Protein AF-B7KAC5-F1 (afdb_monomer)

Mean predicted aligned error: 17.24 Å

Sequence (106 aa):
MNNQQAVFCIFLMRFNLQPLEAIKIVTQWFEEHPSDNWGTLKSLLKEDKITLISGKLKEVSQQNSSEYSEPVKKYRGVELPGVNFEATPITQTPKKLRYRGQEYTL

pLDDT: mean 73.56, std 19.25, range [40.31, 94.25]

Structure (mmCIF, N/CA/C/O backbone):
data_AF-B7KAC5-F1
#
_entry.id   AF-B7KAC5-F1
#
loop_
_atom_site.group_PDB
_atom_site.id
_atom_site.type_symbol
_atom_site.label_atom_id
_atom_site.label_alt_id
_atom_site.label_comp_id
_atom_site.label_asym_id
_atom_site.label_entity_id
_atom_site.label_seq_id
_atom_site.pdbx_PDB_ins_code
_atom_site.Cartn_x
_atom_site.Cartn_y
_atom_site.Cartn_z
_atom_site.occupancy
_atom_site.B_iso_or_equiv
_atom_site.auth_seq_id
_atom_site.auth_comp_id
_atom_site.auth_asym_id
_atom_site.auth_atom_id
_atom_site.pdbx_PDB_model_num
ATOM 1 N N . MET A 1 1 ? -4.009 -7.642 -15.564 1.00 60.59 1 MET A N 1
ATOM 2 C CA . MET A 1 1 ? -3.997 -6.414 -14.736 1.00 60.59 1 MET A CA 1
ATOM 3 C C . MET A 1 1 ? -2.565 -6.171 -14.286 1.00 60.59 1 MET A C 1
ATOM 5 O O . MET A 1 1 ? -1.975 -7.084 -13.714 1.00 60.59 1 MET A O 1
ATOM 9 N N . ASN A 1 2 ? -1.983 -5.011 -14.596 1.00 90.12 2 ASN A N 1
ATOM 10 C CA . ASN A 1 2 ? -0.578 -4.728 -14.275 1.00 90.12 2 ASN A CA 1
ATOM 11 C C . ASN A 1 2 ? -0.381 -4.557 -12.760 1.00 90.12 2 ASN A C 1
ATOM 13 O O . ASN A 1 2 ? -1.284 -4.089 -12.068 1.00 90.12 2 ASN A O 1
ATOM 17 N N . ASN A 1 3 ? 0.798 -4.911 -12.233 1.00 89.88 3 ASN A N 1
ATOM 18 C CA . ASN A 1 3 ? 1.078 -4.800 -10.792 1.00 89.88 3 ASN A CA 1
ATOM 19 C C . ASN A 1 3 ? 0.927 -3.360 -10.279 1.00 89.88 3 ASN A C 1
ATOM 21 O O . ASN A 1 3 ? 0.351 -3.161 -9.217 1.00 89.88 3 ASN A O 1
ATOM 25 N N . GLN A 1 4 ? 1.329 -2.371 -11.079 1.00 89.94 4 GLN A N 1
ATOM 26 C CA . GLN A 1 4 ? 1.109 -0.947 -10.802 1.00 89.94 4 GLN A CA 1
ATOM 27 C C . GLN A 1 4 ? -0.373 -0.606 -10.618 1.00 89.94 4 GLN A C 1
ATOM 29 O O . GLN A 1 4 ? -0.760 -0.036 -9.605 1.00 89.94 4 GLN A O 1
ATOM 34 N N . GLN A 1 5 ? -1.219 -1.008 -11.572 1.00 89.94 5 GLN A N 1
ATOM 35 C CA . GLN A 1 5 ? -2.663 -0.769 -11.501 1.00 89.94 5 GLN A CA 1
ATOM 36 C C . GLN A 1 5 ? -3.265 -1.428 -10.260 1.00 89.94 5 GLN A C 1
ATOM 38 O O . GLN A 1 5 ? -4.072 -0.813 -9.577 1.00 89.94 5 GLN A O 1
ATOM 43 N N . ALA A 1 6 ? -2.841 -2.653 -9.936 1.00 90.00 6 ALA A N 1
ATOM 44 C CA . ALA A 1 6 ? -3.312 -3.350 -8.746 1.00 90.00 6 ALA A CA 1
ATOM 45 C C . ALA A 1 6 ? -2.960 -2.592 -7.454 1.00 90.00 6 ALA A C 1
ATOM 47 O O . ALA A 1 6 ? -3.819 -2.444 -6.591 1.00 90.00 6 ALA A O 1
ATOM 48 N N . VAL A 1 7 ? -1.733 -2.078 -7.342 1.00 91.00 7 VAL A N 1
ATOM 49 C CA . VAL A 1 7 ? -1.287 -1.267 -6.199 1.00 91.00 7 VAL A CA 1
ATOM 50 C C . VAL A 1 7 ? -2.120 0.013 -6.075 1.00 91.00 7 VAL A C 1
ATOM 52 O O . VAL A 1 7 ? -2.656 0.289 -5.005 1.00 91.00 7 VAL A O 1
ATOM 55 N N . PHE A 1 8 ? -2.323 0.755 -7.167 1.00 90.56 8 PHE A N 1
ATOM 56 C CA . PHE A 1 8 ? -3.150 1.967 -7.138 1.00 90.56 8 PHE A CA 1
ATOM 57 C C . PHE A 1 8 ? -4.622 1.684 -6.830 1.00 90.56 8 PHE A C 1
ATOM 59 O O . PHE A 1 8 ? -5.242 2.433 -6.080 1.00 90.56 8 PHE A O 1
ATOM 66 N N . CYS A 1 9 ? -5.180 0.585 -7.340 1.00 89.75 9 CYS A N 1
ATOM 67 C CA . CYS A 1 9 ? -6.524 0.154 -6.968 1.00 89.75 9 CYS A CA 1
ATOM 68 C C . CYS A 1 9 ? -6.622 -0.144 -5.468 1.00 89.75 9 CYS A C 1
ATOM 70 O O . CYS A 1 9 ? -7.621 0.218 -4.854 1.00 89.75 9 CYS A O 1
ATOM 72 N N . ILE A 1 10 ? -5.599 -0.754 -4.861 1.00 89.19 10 ILE A N 1
ATOM 73 C CA . ILE A 1 10 ? -5.568 -0.961 -3.407 1.00 89.19 10 ILE A CA 1
ATOM 74 C C . ILE A 1 10 ? -5.517 0.387 -2.678 1.00 89.19 10 ILE A C 1
ATOM 76 O O . ILE A 1 10 ? -6.272 0.575 -1.729 1.00 89.19 10 ILE A O 1
ATOM 80 N N . PHE A 1 11 ? -4.709 1.347 -3.137 1.00 90.44 11 PHE A N 1
ATOM 81 C CA . PHE A 1 11 ? -4.678 2.687 -2.538 1.00 90.44 11 PHE A CA 1
ATOM 82 C C . PHE A 1 11 ? -6.022 3.409 -2.592 1.00 90.44 11 PHE A C 1
ATOM 84 O O . PHE A 1 11 ? -6.447 3.981 -1.589 1.00 90.44 11 PHE A O 1
ATOM 91 N N . LEU A 1 12 ? -6.717 3.319 -3.723 1.00 89.00 12 LEU A N 1
ATOM 92 C CA . LEU A 1 12 ? -8.047 3.896 -3.887 1.00 89.00 12 LEU A CA 1
ATOM 93 C C . LEU A 1 12 ? -9.082 3.193 -3.003 1.00 89.00 12 LEU A C 1
ATOM 95 O 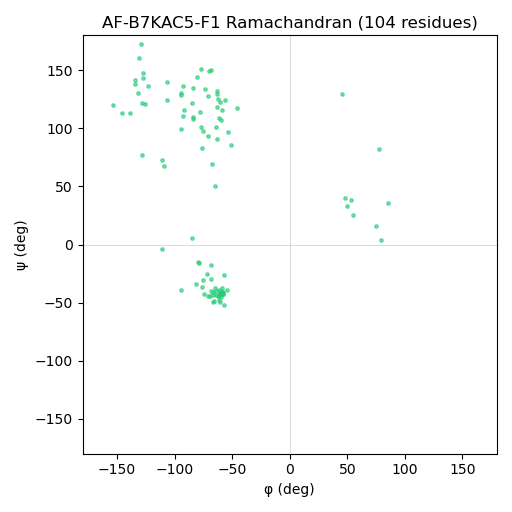O . LEU A 1 12 ? -9.806 3.856 -2.276 1.00 89.00 12 LEU A O 1
ATOM 99 N N . MET A 1 13 ? -9.142 1.860 -3.033 1.00 89.19 13 MET A N 1
ATOM 100 C CA . MET A 1 13 ? -10.193 1.109 -2.337 1.00 89.19 13 MET A CA 1
ATOM 101 C C . MET A 1 13 ? -9.982 1.026 -0.823 1.00 89.19 13 MET A C 1
ATOM 103 O O . MET A 1 13 ? -10.951 1.022 -0.072 1.00 89.19 13 MET A O 1
ATOM 107 N N . ARG A 1 14 ? -8.731 0.907 -0.367 1.00 88.19 14 ARG A N 1
ATOM 108 C CA . ARG A 1 14 ? -8.410 0.669 1.047 1.00 88.19 14 ARG A CA 1
ATOM 109 C C . ARG A 1 14 ? -8.127 1.955 1.807 1.00 88.19 14 ARG A C 1
ATOM 111 O O . ARG A 1 14 ? -8.520 2.074 2.962 1.00 88.19 14 ARG A O 1
ATOM 118 N N . PHE A 1 15 ? -7.430 2.892 1.174 1.00 87.38 15 PHE A N 1
ATOM 119 C CA . PHE A 1 15 ? -6.955 4.108 1.830 1.00 87.38 15 PHE A CA 1
ATOM 120 C C . PHE A 1 15 ? -7.671 5.374 1.340 1.00 87.38 15 PHE A C 1
ATOM 122 O O . PHE A 1 15 ? -7.415 6.440 1.888 1.00 87.38 15 PHE A O 1
ATOM 129 N N . ASN A 1 16 ? -8.571 5.272 0.348 1.00 88.38 16 ASN A N 1
ATOM 130 C CA . ASN A 1 16 ? -9.278 6.408 -0.264 1.00 88.38 16 ASN A CA 1
ATOM 131 C C . ASN A 1 16 ? -8.339 7.554 -0.687 1.00 88.38 16 ASN A C 1
ATOM 133 O O . ASN A 1 16 ? -8.704 8.727 -0.630 1.00 88.38 16 ASN A O 1
ATOM 137 N N . LEU A 1 17 ? -7.116 7.214 -1.104 1.00 88.00 17 LEU A N 1
ATOM 138 C CA . LEU A 1 17 ? -6.107 8.195 -1.496 1.00 88.00 17 LEU A CA 1
ATOM 139 C C . LEU A 1 17 ? -6.335 8.696 -2.917 1.00 88.00 17 LEU A C 1
ATOM 141 O O . LEU A 1 17 ? -6.670 7.920 -3.815 1.00 88.00 17 LEU A O 1
ATOM 145 N N . GLN A 1 18 ? -6.059 9.979 -3.152 1.00 88.88 18 GLN A N 1
ATOM 146 C CA . GLN A 1 18 ? -6.041 10.503 -4.513 1.00 88.88 18 GLN A CA 1
ATOM 147 C C . GLN A 1 18 ? -4.851 9.927 -5.303 1.00 88.88 18 GLN A C 1
ATOM 149 O O . GLN A 1 18 ? -3.789 9.679 -4.726 1.00 88.88 18 GLN A O 1
ATOM 154 N N . PRO A 1 19 ? -4.957 9.768 -6.638 1.00 85.38 19 PRO A N 1
ATOM 155 C CA . PRO A 1 19 ? -3.876 9.205 -7.452 1.00 85.38 19 PRO A CA 1
ATOM 156 C C . PRO A 1 19 ? -2.532 9.931 -7.294 1.00 85.38 19 PRO A C 1
ATOM 158 O O . PRO A 1 19 ? -1.488 9.291 -7.216 1.00 85.38 19 PRO A O 1
ATOM 161 N N . LEU A 1 20 ? -2.557 11.264 -7.196 1.00 88.69 20 LEU A N 1
ATOM 162 C CA . LEU A 1 20 ? -1.361 12.094 -7.005 1.00 88.69 20 LEU A CA 1
ATOM 163 C C . LEU A 1 20 ? -0.657 11.816 -5.670 1.00 88.69 20 LEU A C 1
ATOM 165 O O . LEU A 1 20 ? 0.570 11.769 -5.615 1.00 88.69 20 LEU A O 1
ATOM 169 N N . GLU A 1 21 ? -1.426 11.622 -4.602 1.00 89.81 21 GLU A N 1
ATOM 170 C CA . GLU A 1 21 ? -0.899 11.301 -3.274 1.00 89.81 21 GLU A CA 1
ATOM 171 C C . GLU A 1 21 ? -0.347 9.879 -3.245 1.00 89.81 21 GLU A C 1
ATOM 173 O O . GLU A 1 21 ? 0.767 9.661 -2.776 1.00 89.81 21 GLU A O 1
ATOM 178 N N . ALA A 1 22 ? -1.076 8.925 -3.831 1.00 89.69 22 ALA A N 1
ATOM 179 C CA . ALA A 1 22 ? -0.632 7.542 -3.938 1.00 89.69 22 ALA A CA 1
ATOM 180 C C . ALA A 1 22 ? 0.704 7.428 -4.690 1.00 89.69 22 ALA A C 1
ATOM 182 O O . ALA A 1 22 ? 1.582 6.688 -4.258 1.00 89.69 22 ALA A O 1
ATOM 183 N N . ILE A 1 23 ? 0.900 8.191 -5.773 1.00 91.44 23 ILE A N 1
ATOM 184 C CA . ILE A 1 23 ? 2.181 8.220 -6.495 1.00 91.44 23 ILE A CA 1
ATOM 185 C C . ILE A 1 23 ? 3.306 8.704 -5.577 1.00 91.44 23 ILE A C 1
ATOM 187 O O . ILE A 1 23 ? 4.321 8.022 -5.487 1.00 91.44 23 ILE A O 1
ATOM 191 N N . LYS A 1 24 ? 3.116 9.824 -4.864 1.00 93.19 24 LYS A N 1
ATOM 192 C CA . LYS A 1 24 ? 4.126 10.373 -3.938 1.00 93.19 24 LYS A CA 1
ATOM 193 C C . LYS A 1 24 ? 4.508 9.386 -2.836 1.00 93.19 24 LYS A C 1
ATOM 195 O O . LYS A 1 24 ? 5.677 9.259 -2.485 1.00 93.19 24 LYS A O 1
ATOM 200 N N . ILE A 1 25 ? 3.517 8.682 -2.299 1.00 92.69 25 ILE A N 1
ATOM 201 C CA . ILE A 1 25 ? 3.717 7.687 -1.244 1.00 92.69 25 ILE A CA 1
ATOM 202 C C . ILE A 1 25 ? 4.521 6.498 -1.772 1.00 92.69 25 ILE A C 1
ATOM 204 O O . ILE A 1 25 ? 5.444 6.030 -1.113 1.00 92.69 25 ILE A O 1
ATOM 208 N N . VAL A 1 26 ? 4.197 6.023 -2.974 1.00 92.19 26 VAL A N 1
ATOM 209 C CA . VAL A 1 26 ? 4.911 4.906 -3.597 1.00 92.19 26 VAL A CA 1
ATOM 210 C C . VAL A 1 26 ? 6.336 5.292 -3.987 1.00 92.19 26 VAL A C 1
ATOM 212 O O . VAL A 1 26 ? 7.249 4.496 -3.788 1.00 92.19 26 VAL A O 1
ATOM 215 N N . THR A 1 27 ? 6.553 6.502 -4.510 1.00 92.00 27 THR A N 1
ATOM 216 C CA . THR A 1 27 ? 7.910 6.982 -4.806 1.00 92.00 27 THR A CA 1
ATOM 217 C C . THR A 1 27 ? 8.741 7.071 -3.535 1.00 92.00 27 THR A C 1
ATOM 219 O O . THR A 1 27 ? 9.857 6.568 -3.520 1.00 92.00 27 THR A O 1
ATOM 222 N N . GLN A 1 28 ? 8.167 7.603 -2.451 1.00 93.50 28 GLN A N 1
ATOM 223 C CA . GLN A 1 28 ? 8.839 7.643 -1.155 1.00 93.50 28 GLN A CA 1
ATOM 224 C C . GLN A 1 28 ? 9.178 6.234 -0.640 1.00 93.50 28 GLN A C 1
ATOM 226 O O . GLN A 1 28 ? 10.279 6.013 -0.148 1.00 93.50 28 GLN A O 1
ATOM 231 N N . TRP A 1 29 ? 8.270 5.265 -0.788 1.00 93.50 29 TRP A N 1
ATOM 232 C CA . TRP A 1 29 ? 8.539 3.881 -0.391 1.00 93.50 29 TRP A CA 1
ATOM 233 C C . TRP A 1 29 ? 9.734 3.280 -1.137 1.00 93.50 29 TRP A C 1
ATOM 235 O O . TRP A 1 29 ? 10.591 2.659 -0.521 1.00 93.50 29 TRP A O 1
ATOM 245 N N . PHE A 1 30 ? 9.822 3.475 -2.455 1.00 94.25 30 PHE A N 1
ATOM 246 C CA . PHE A 1 30 ? 10.941 2.946 -3.241 1.00 94.25 30 PHE A CA 1
ATOM 247 C C . PHE A 1 30 ? 12.263 3.684 -2.995 1.00 94.25 30 PHE A C 1
ATOM 249 O O . PHE A 1 30 ? 13.322 3.088 -3.171 1.00 94.25 30 PHE A O 1
ATOM 256 N N . GLU A 1 31 ? 12.224 4.950 -2.573 1.00 93.69 31 GLU A N 1
ATOM 257 C CA . GLU A 1 31 ? 13.420 5.658 -2.099 1.00 93.69 31 GLU A CA 1
ATOM 258 C C . GLU A 1 31 ? 13.945 5.058 -0.787 1.00 93.69 31 GLU A C 1
ATOM 260 O O . GLU A 1 31 ? 15.153 4.889 -0.625 1.00 93.69 31 GLU A O 1
ATOM 265 N N . GLU A 1 32 ? 13.046 4.701 0.133 1.00 92.69 32 GLU A N 1
ATOM 266 C CA . GLU A 1 32 ? 13.388 4.078 1.418 1.00 92.69 32 GLU A CA 1
ATOM 267 C C . GLU A 1 32 ? 13.772 2.587 1.255 1.00 92.69 32 GLU A C 1
ATOM 269 O O . GLU A 1 32 ? 14.641 2.083 1.972 1.00 92.69 32 GLU A O 1
ATOM 274 N N . HIS A 1 33 ? 13.198 1.898 0.262 1.00 92.25 33 HIS A N 1
ATOM 275 C CA . HIS A 1 33 ? 13.422 0.481 -0.044 1.00 92.25 33 HIS A CA 1
ATOM 276 C C . HIS A 1 33 ? 13.784 0.263 -1.527 1.00 92.25 33 HIS A C 1
ATOM 278 O O . HIS A 1 33 ? 12.967 -0.225 -2.311 1.00 92.25 33 HIS A O 1
ATOM 284 N N . PRO A 1 34 ? 15.029 0.556 -1.945 1.00 91.06 34 PRO A N 1
ATOM 285 C CA . PRO A 1 34 ? 15.433 0.505 -3.357 1.00 91.06 34 PRO A CA 1
ATOM 286 C C . PRO A 1 34 ? 15.465 -0.910 -3.956 1.00 91.06 34 PRO A C 1
ATOM 288 O O . PRO A 1 34 ? 15.487 -1.070 -5.175 1.00 91.06 34 PRO A O 1
ATOM 291 N N . SER A 1 35 ? 15.484 -1.949 -3.117 1.00 91.38 35 SER A N 1
ATOM 292 C CA . SER A 1 35 ? 15.393 -3.351 -3.542 1.00 91.38 35 SER A CA 1
ATOM 293 C C . SER A 1 35 ? 13.967 -3.793 -3.876 1.00 91.38 35 SER A C 1
ATOM 295 O O . SER A 1 35 ? 13.784 -4.842 -4.499 1.00 91.38 35 SER A O 1
ATOM 297 N N . ASP A 1 36 ? 12.961 -3.029 -3.449 1.00 92.44 36 ASP A N 1
ATOM 298 C CA . ASP A 1 36 ? 11.566 -3.368 -3.680 1.00 92.44 36 ASP A CA 1
ATOM 299 C C . ASP A 1 36 ? 11.126 -3.059 -5.106 1.00 92.44 36 ASP A C 1
ATOM 301 O O . ASP A 1 36 ? 11.597 -2.144 -5.777 1.00 92.44 36 ASP A O 1
ATOM 305 N N . ASN A 1 37 ? 10.150 -3.833 -5.571 1.00 93.19 37 ASN A N 1
ATOM 306 C CA . ASN A 1 37 ? 9.509 -3.625 -6.853 1.00 93.19 37 ASN A CA 1
ATOM 307 C C . ASN A 1 37 ? 7.985 -3.598 -6.693 1.00 93.19 37 ASN A C 1
ATOM 309 O O .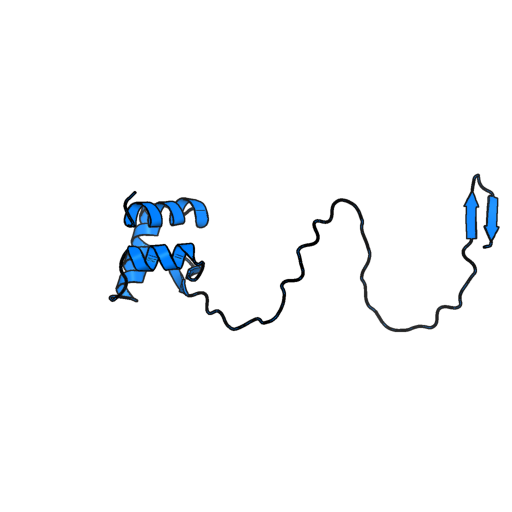 ASN A 1 37 ? 7.416 -3.903 -5.647 1.00 93.19 37 ASN A O 1
ATOM 313 N N . TRP A 1 38 ? 7.278 -3.270 -7.771 1.00 92.12 38 TRP A N 1
ATOM 314 C CA . TRP A 1 38 ? 5.813 -3.239 -7.767 1.00 92.12 38 TRP A CA 1
ATOM 315 C C . TRP A 1 38 ? 5.162 -4.573 -7.369 1.00 92.12 38 TRP A C 1
ATOM 317 O O . TRP A 1 38 ? 4.025 -4.587 -6.902 1.00 92.12 38 TRP A O 1
ATOM 327 N N . GLY A 1 39 ? 5.848 -5.698 -7.584 1.00 92.25 39 GLY A N 1
ATOM 328 C CA . GLY A 1 39 ? 5.397 -7.023 -7.168 1.00 92.25 39 GLY A CA 1
ATOM 329 C C . GLY A 1 39 ? 5.540 -7.251 -5.663 1.00 92.25 39 GLY A C 1
ATOM 330 O O . GLY A 1 39 ? 4.601 -7.767 -5.051 1.00 92.25 39 GLY A O 1
ATOM 331 N N . THR A 1 40 ? 6.657 -6.832 -5.058 1.00 92.00 40 THR A N 1
ATOM 332 C CA . THR A 1 40 ? 6.861 -6.920 -3.603 1.00 92.00 40 THR A CA 1
ATOM 333 C C . THR A 1 40 ? 5.879 -6.006 -2.887 1.00 92.00 40 THR A C 1
ATOM 335 O O . THR A 1 40 ? 5.108 -6.490 -2.064 1.00 92.00 40 THR A O 1
ATOM 338 N N . LEU A 1 41 ? 5.759 -4.747 -3.318 1.00 92.25 41 LEU A N 1
ATOM 339 C CA . LEU A 1 41 ? 4.813 -3.788 -2.746 1.00 92.25 41 LEU A CA 1
ATOM 340 C C . LEU A 1 41 ? 3.357 -4.275 -2.823 1.00 92.25 41 LEU A C 1
ATOM 342 O O . LEU A 1 41 ? 2.601 -4.183 -1.858 1.00 92.25 41 LEU A O 1
ATOM 346 N N . LYS A 1 42 ? 2.956 -4.858 -3.959 1.00 93.06 42 LYS A N 1
ATOM 347 C CA . LYS A 1 42 ? 1.634 -5.483 -4.113 1.00 93.06 42 LYS A CA 1
ATOM 348 C C . LYS A 1 42 ? 1.425 -6.637 -3.133 1.00 93.06 42 LYS A C 1
ATOM 350 O O . LYS A 1 42 ? 0.315 -6.801 -2.635 1.00 93.06 42 LYS A O 1
ATOM 355 N N . SER A 1 43 ? 2.449 -7.456 -2.913 1.00 92.12 43 SER A N 1
ATOM 356 C CA . SER A 1 43 ? 2.369 -8.604 -2.004 1.00 92.12 43 SER A CA 1
ATOM 357 C C . SER A 1 43 ? 2.269 -8.127 -0.557 1.00 92.12 43 SER A C 1
ATOM 359 O O . SER A 1 43 ? 1.359 -8.544 0.148 1.00 92.12 43 SER A O 1
ATOM 361 N N . LEU A 1 44 ? 3.083 -7.144 -0.165 1.00 91.44 44 LEU A N 1
ATOM 362 C CA . LEU A 1 44 ? 3.025 -6.496 1.147 1.00 91.44 44 LEU A CA 1
ATOM 363 C C . LEU A 1 44 ? 1.651 -5.871 1.438 1.00 91.44 44 LEU A C 1
ATOM 365 O O . LEU A 1 44 ? 1.114 -6.045 2.529 1.00 91.44 44 LEU A O 1
ATOM 369 N N . LEU A 1 45 ? 1.054 -5.196 0.449 1.00 90.31 45 LEU A N 1
ATOM 370 C CA . LEU A 1 45 ? -0.293 -4.620 0.554 1.00 90.31 45 LEU A CA 1
ATOM 371 C C . LEU A 1 45 ? -1.408 -5.669 0.626 1.00 90.31 45 LEU A C 1
ATOM 373 O O . LEU A 1 45 ? -2.469 -5.387 1.176 1.00 90.31 45 LEU A O 1
ATOM 377 N N . LYS A 1 46 ? -1.207 -6.841 0.017 1.00 89.69 46 LYS A N 1
ATOM 378 C CA . LYS A 1 46 ? -2.171 -7.950 0.049 1.00 89.69 46 LYS A CA 1
ATOM 379 C C . LYS A 1 46 ? -2.089 -8.769 1.330 1.00 89.69 46 LYS A C 1
ATOM 381 O O . LYS A 1 46 ? -3.101 -9.302 1.763 1.00 89.69 46 LYS A O 1
ATOM 386 N N . GLU A 1 47 ? -0.889 -8.908 1.878 1.00 89.69 47 GLU A N 1
ATOM 387 C CA . GLU A 1 47 ? -0.612 -9.639 3.116 1.00 89.69 47 GLU A CA 1
ATOM 388 C C . GLU A 1 47 ? -0.817 -8.771 4.365 1.00 89.69 47 GLU A C 1
ATOM 390 O O . GLU A 1 47 ? -0.509 -9.211 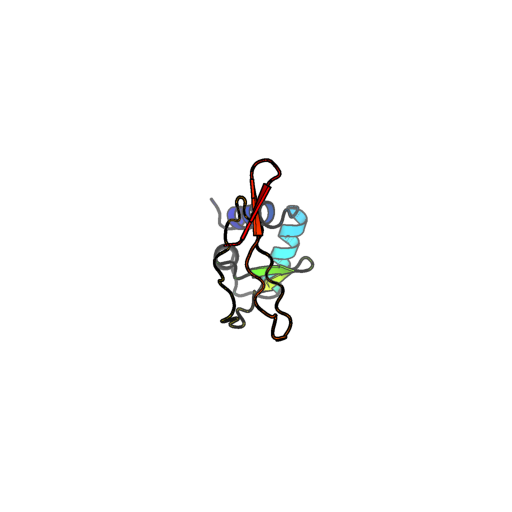5.467 1.00 89.69 47 GLU A O 1
ATOM 395 N N . ASP A 1 48 ? -1.312 -7.539 4.201 1.00 86.00 48 ASP A N 1
ATOM 396 C CA . ASP A 1 48 ? -1.545 -6.565 5.274 1.00 86.00 48 ASP A CA 1
ATOM 397 C C . ASP A 1 48 ? -0.302 -6.273 6.127 1.00 86.00 48 ASP A C 1
ATOM 399 O O . ASP A 1 48 ? -0.391 -5.838 7.273 1.00 86.00 48 ASP A O 1
ATOM 403 N N . LYS A 1 49 ? 0.880 -6.469 5.533 1.00 88.44 49 LYS A N 1
ATOM 404 C CA . LYS A 1 49 ? 2.178 -6.225 6.171 1.00 88.44 49 LYS A CA 1
ATOM 405 C C . LYS A 1 49 ? 2.567 -4.760 6.174 1.00 88.44 49 LYS A C 1
ATOM 407 O O . LYS A 1 49 ? 3.473 -4.385 6.907 1.00 88.44 49 LYS A O 1
ATOM 412 N N . ILE A 1 50 ? 1.906 -3.934 5.368 1.00 90.50 50 ILE A N 1
ATOM 413 C CA . ILE A 1 50 ? 2.121 -2.491 5.355 1.00 90.50 50 ILE A CA 1
ATOM 414 C C . ILE A 1 50 ? 0.799 -1.751 5.513 1.00 90.50 50 ILE A C 1
ATOM 416 O O . ILE A 1 50 ? -0.240 -2.154 4.987 1.00 90.50 50 ILE A O 1
ATOM 420 N N . THR A 1 51 ? 0.848 -0.640 6.234 1.00 88.50 51 THR A N 1
ATOM 421 C CA . THR A 1 51 ? -0.292 0.250 6.458 1.00 88.50 51 THR A CA 1
ATOM 422 C C . THR A 1 51 ? 0.100 1.689 6.178 1.00 88.50 51 THR A C 1
ATOM 424 O O . THR A 1 51 ? 1.279 2.039 6.136 1.00 88.50 51 THR A O 1
ATOM 427 N N . LEU A 1 52 ? -0.906 2.529 5.957 1.00 89.44 52 LEU A N 1
ATOM 428 C CA . LEU A 1 52 ? -0.714 3.957 5.788 1.00 89.44 52 LEU A CA 1
ATOM 429 C C . LEU A 1 52 ? -0.851 4.652 7.146 1.00 89.44 52 LEU A C 1
ATOM 431 O O . LEU A 1 52 ? -1.931 4.658 7.732 1.00 89.44 52 LEU A O 1
ATOM 435 N N . ILE A 1 53 ? 0.230 5.265 7.626 1.00 84.94 53 ILE A N 1
ATOM 436 C CA . ILE A 1 53 ? 0.259 6.026 8.879 1.00 84.94 53 ILE A CA 1
ATOM 437 C C . ILE A 1 53 ? 0.797 7.422 8.577 1.00 84.94 53 ILE A C 1
ATOM 439 O O . ILE A 1 53 ? 1.916 7.573 8.087 1.00 84.94 53 ILE A O 1
ATOM 443 N N . SER A 1 54 ? 0.000 8.450 8.874 1.00 84.06 54 SER A N 1
ATOM 444 C CA . SER A 1 54 ? 0.365 9.860 8.656 1.00 84.06 54 SER A CA 1
ATOM 445 C C . SER A 1 54 ? 0.827 10.160 7.222 1.00 84.06 54 SER A C 1
ATOM 447 O O . SER A 1 54 ? 1.777 10.911 7.013 1.00 84.06 54 SER A O 1
ATOM 449 N N . GLY A 1 55 ? 0.181 9.539 6.231 1.00 84.12 55 GLY A N 1
ATOM 450 C CA . GLY A 1 55 ? 0.506 9.742 4.817 1.00 84.12 55 GLY A CA 1
ATOM 451 C C . GLY A 1 55 ? 1.790 9.054 4.349 1.00 84.12 55 GLY A C 1
ATOM 452 O O . GLY A 1 55 ? 2.285 9.393 3.283 1.00 84.12 55 GLY A O 1
ATOM 453 N N . LYS A 1 56 ? 2.332 8.097 5.113 1.00 88.31 56 LYS A N 1
ATOM 454 C CA . LYS A 1 56 ? 3.473 7.265 4.709 1.00 88.31 56 LYS A CA 1
ATOM 455 C C . LYS A 1 56 ? 3.157 5.790 4.876 1.00 88.31 56 LYS A C 1
ATOM 457 O O . LYS A 1 56 ? 2.418 5.413 5.788 1.00 88.31 56 LYS A O 1
ATOM 462 N N . LEU A 1 57 ? 3.721 4.962 4.004 1.00 89.81 57 LEU A N 1
ATOM 463 C CA . LEU A 1 57 ? 3.680 3.518 4.185 1.00 89.81 57 LEU A CA 1
ATOM 464 C C . LEU A 1 57 ? 4.635 3.125 5.304 1.00 89.81 57 LEU A C 1
ATOM 466 O O . LEU A 1 57 ? 5.767 3.597 5.361 1.00 89.81 57 LEU A O 1
ATOM 470 N N . LYS A 1 58 ? 4.154 2.275 6.202 1.00 89.56 58 LYS A N 1
ATOM 471 C CA . LYS A 1 58 ? 4.953 1.686 7.269 1.00 89.56 58 LYS A CA 1
ATOM 472 C C . LYS A 1 58 ? 4.669 0.205 7.347 1.00 89.56 58 LYS A C 1
ATOM 474 O O . LYS A 1 58 ? 3.516 -0.213 7.213 1.00 89.56 58 LYS A O 1
ATOM 479 N N . GLU A 1 59 ? 5.711 -0.569 7.609 1.00 88.12 59 GLU A N 1
ATOM 480 C CA . GLU A 1 59 ? 5.551 -1.970 7.960 1.00 88.12 59 GLU A CA 1
ATOM 481 C C . GLU A 1 59 ? 4.780 -2.085 9.273 1.00 88.12 59 GLU A C 1
ATOM 483 O O . GLU A 1 59 ? 5.057 -1.396 10.258 1.00 88.12 59 GLU A O 1
ATOM 488 N N . VAL A 1 60 ? 3.779 -2.955 9.272 1.00 84.19 60 VAL A N 1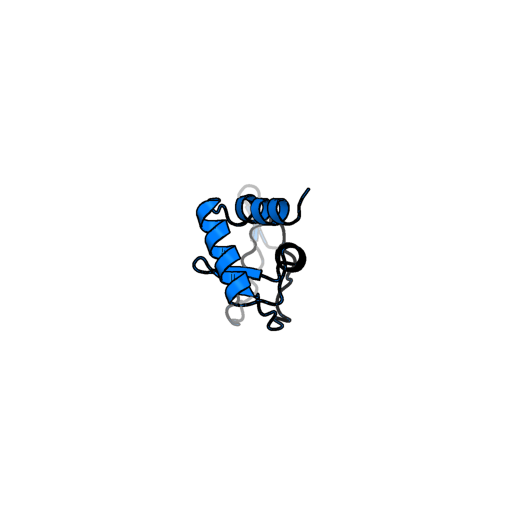
ATOM 489 C CA . VAL A 1 60 ? 3.115 -3.398 10.485 1.00 84.19 60 VAL A CA 1
ATOM 490 C C . VAL A 1 60 ? 4.087 -4.362 11.135 1.00 84.19 60 VAL A C 1
ATOM 492 O O . VAL A 1 60 ? 4.181 -5.526 10.743 1.00 84.19 60 VAL A O 1
ATOM 495 N N . SER A 1 61 ? 4.851 -3.874 12.111 1.00 70.25 61 SER A N 1
ATOM 496 C CA . SER A 1 61 ? 5.610 -4.761 12.973 1.00 70.25 61 SER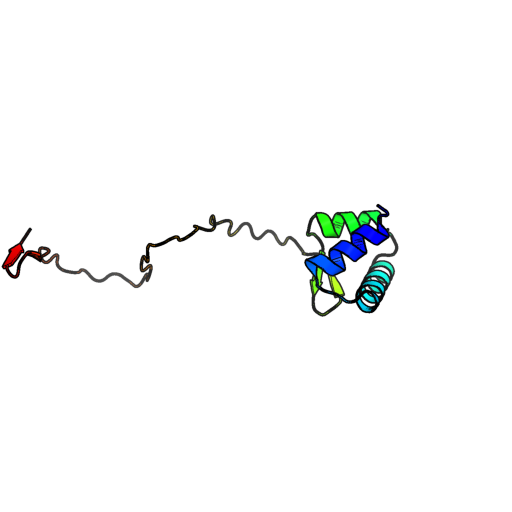 A CA 1
ATOM 497 C C . SER A 1 61 ? 4.606 -5.683 13.657 1.00 70.25 61 SER A C 1
ATOM 499 O O . SER A 1 61 ? 3.853 -5.277 14.540 1.00 70.25 61 SER A O 1
ATOM 501 N N . GLN A 1 62 ? 4.588 -6.948 13.240 1.00 59.00 62 GLN A N 1
ATOM 502 C CA . GLN A 1 62 ? 4.016 -8.025 14.033 1.00 59.00 62 GLN A CA 1
ATOM 503 C C . GLN A 1 62 ? 4.911 -8.194 15.268 1.00 59.00 62 GLN A C 1
ATOM 505 O O . GLN A 1 62 ? 5.650 -9.163 15.406 1.00 59.00 62 GLN A O 1
ATOM 510 N N . GLN A 1 63 ? 4.900 -7.215 16.176 1.00 47.59 63 GLN A N 1
ATOM 511 C CA . GLN A 1 63 ? 5.154 -7.534 17.567 1.00 47.59 63 GLN A CA 1
ATOM 512 C C . GLN A 1 63 ? 4.068 -8.535 17.920 1.00 47.59 63 GLN A C 1
ATOM 514 O O . GLN A 1 63 ? 2.889 -8.222 17.791 1.00 47.59 63 GLN A O 1
ATOM 519 N N . ASN A 1 64 ? 4.483 -9.757 18.239 1.00 45.50 64 ASN A N 1
ATOM 520 C CA . ASN A 1 64 ? 3.619 -10.840 18.671 1.00 45.50 64 ASN A CA 1
ATOM 521 C C . ASN A 1 64 ? 2.722 -10.360 19.823 1.00 45.50 64 ASN A C 1
ATOM 523 O O . ASN A 1 64 ? 3.047 -10.565 20.987 1.00 45.50 64 ASN A O 1
ATOM 527 N N . SER A 1 65 ? 1.578 -9.749 19.528 1.00 44.59 65 SER A N 1
ATOM 528 C CA . SER A 1 65 ? 0.443 -9.788 20.426 1.00 44.59 65 SER A CA 1
ATOM 529 C C . SER A 1 65 ? -0.142 -11.179 20.241 1.00 44.59 65 SER A C 1
ATOM 531 O O . SER A 1 65 ? -1.074 -11.404 19.469 1.00 44.59 65 SER A O 1
ATOM 533 N N . SER A 1 66 ? 0.441 -12.144 20.943 1.00 45.25 66 SER A N 1
ATOM 534 C CA . SER A 1 66 ? -0.232 -13.377 21.340 1.00 45.25 66 SER A CA 1
ATOM 535 C C . SER A 1 66 ? -1.373 -13.053 22.312 1.00 45.25 66 SER A C 1
ATOM 537 O O . SER A 1 66 ? -1.444 -13.599 23.407 1.00 45.25 66 SER A O 1
ATOM 539 N N . GLU A 1 67 ? -2.233 -1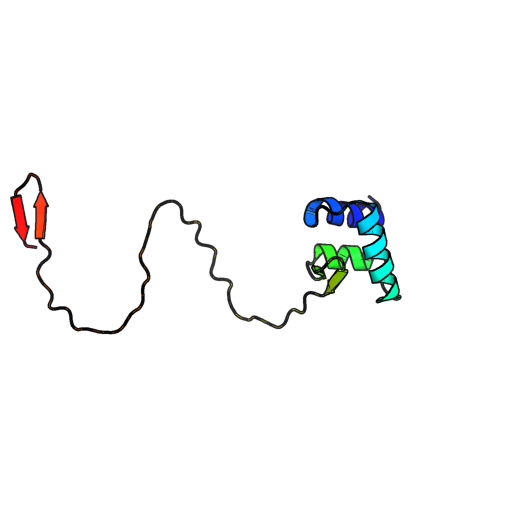2.111 21.946 1.00 51.34 67 GLU A N 1
ATOM 540 C CA . GLU A 1 67 ? -3.306 -11.610 22.777 1.00 51.34 67 GLU A CA 1
ATOM 541 C C . GLU A 1 67 ? -4.412 -11.098 21.856 1.00 51.34 67 GLU A C 1
ATOM 543 O O . GLU A 1 67 ? -4.207 -10.214 21.028 1.00 51.34 67 GLU A O 1
ATOM 548 N N . TYR A 1 68 ? -5.582 -11.711 22.022 1.00 51.50 68 TYR A N 1
ATOM 549 C CA . TYR A 1 68 ? -6.870 -11.359 21.430 1.00 51.50 68 TYR A CA 1
ATOM 550 C C . TYR A 1 68 ? -7.110 -11.737 19.962 1.00 51.50 68 TYR A C 1
ATOM 552 O O . TYR A 1 68 ? -7.168 -10.913 19.056 1.00 51.50 68 TYR A O 1
ATOM 560 N N . SER A 1 69 ? -7.490 -13.003 19.774 1.00 48.00 69 SER A N 1
ATOM 561 C CA . SER A 1 69 ? -8.704 -13.283 18.998 1.00 48.00 69 SER A CA 1
ATOM 562 C C . SER A 1 69 ? -9.779 -13.830 19.940 1.00 48.00 69 SER A C 1
ATOM 564 O O . SER A 1 69 ? -10.099 -15.015 19.946 1.00 48.00 69 SER A O 1
ATOM 566 N N . GLU A 1 70 ? -10.355 -12.959 20.776 1.00 56.38 70 GLU A N 1
ATOM 567 C CA . GLU A 1 70 ? -11.723 -13.238 21.212 1.00 56.38 70 GLU A CA 1
ATOM 568 C C . GLU A 1 70 ? -12.594 -13.223 19.948 1.00 56.38 70 GLU A C 1
ATOM 570 O O . GLU A 1 70 ? -12.550 -12.251 19.185 1.00 56.38 70 GLU A O 1
ATOM 575 N N . PRO A 1 71 ? -13.357 -14.289 19.658 1.00 50.72 71 PRO A N 1
ATOM 576 C CA . PRO A 1 71 ? -14.256 -14.268 18.523 1.00 50.72 71 PRO A CA 1
ATOM 577 C C . PRO A 1 71 ? -15.248 -13.130 18.743 1.00 50.72 71 PRO A C 1
ATOM 579 O O . PRO A 1 71 ? -15.949 -13.104 19.756 1.00 50.72 71 PRO A O 1
ATOM 582 N N . VAL A 1 72 ? -15.310 -12.197 17.788 1.00 57.03 72 VAL A N 1
ATOM 583 C CA . VAL A 1 72 ? -16.315 -11.132 17.741 1.00 57.03 72 VAL A CA 1
ATOM 584 C C . VAL A 1 72 ? -17.689 -11.794 17.823 1.00 57.03 72 VAL A C 1
ATOM 586 O O . VAL A 1 72 ? -18.232 -12.283 16.828 1.00 57.03 72 VAL A O 1
ATOM 589 N N . LYS A 1 73 ? -18.252 -11.849 19.035 1.00 52.56 73 LYS A N 1
ATOM 590 C CA . LYS A 1 73 ? -19.630 -12.262 19.261 1.00 52.56 73 LYS A CA 1
ATOM 591 C C . LYS A 1 73 ? -20.486 -11.251 18.520 1.00 52.56 73 LYS A C 1
ATOM 593 O O . LYS A 1 73 ? -20.592 -10.093 18.914 1.00 52.56 73 LYS A O 1
ATOM 598 N N . LYS A 1 74 ? -21.091 -11.689 17.418 1.00 51.81 74 LYS A N 1
ATOM 599 C CA . LYS A 1 74 ? -22.184 -10.963 16.775 1.00 51.81 74 LYS A CA 1
ATOM 600 C C . LYS A 1 74 ? -23.337 -10.914 17.776 1.00 51.81 74 LYS A C 1
ATOM 602 O O . LYS A 1 74 ? -24.158 -11.825 17.820 1.00 51.81 74 LYS A O 1
ATOM 607 N N . TYR A 1 75 ? -23.384 -9.871 18.597 1.00 49.03 75 TYR A N 1
ATOM 608 C CA . TYR A 1 75 ? -24.530 -9.589 1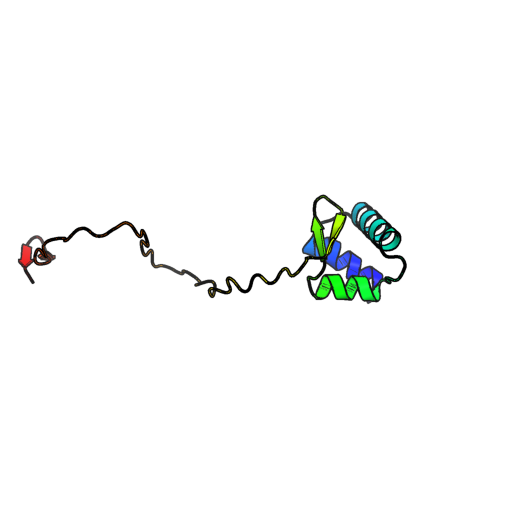9.447 1.00 49.03 75 TYR A CA 1
ATOM 609 C C . TYR A 1 75 ? -25.682 -9.117 18.557 1.00 49.03 75 TYR A C 1
ATOM 611 O O . TYR A 1 75 ? -25.809 -7.941 18.229 1.00 49.03 75 TYR A O 1
ATOM 619 N N . ARG A 1 76 ? -26.541 -10.055 18.153 1.00 50.34 76 ARG A N 1
ATOM 620 C CA . ARG A 1 76 ? -27.949 -9.746 17.904 1.00 50.34 76 ARG A CA 1
ATOM 621 C C . ARG A 1 76 ? -28.717 -10.074 19.182 1.00 50.34 76 ARG A C 1
ATOM 623 O O . ARG A 1 76 ? -29.031 -11.230 19.430 1.00 50.34 76 ARG A O 1
ATOM 630 N N . GLY A 1 77 ? -29.000 -9.036 19.968 1.00 50.62 77 GLY A N 1
ATOM 631 C CA . GLY A 1 77 ? -30.186 -8.997 20.824 1.00 50.62 77 GLY A CA 1
ATOM 632 C C . GLY A 1 77 ? -30.131 -9.630 22.214 1.00 50.62 77 GLY A C 1
ATOM 633 O O . GLY A 1 77 ? -31.165 -10.132 22.634 1.00 50.62 77 GLY A O 1
ATOM 634 N N . VAL A 1 78 ? -29.016 -9.580 22.953 1.00 46.81 78 VAL A N 1
ATOM 635 C CA . VAL A 1 78 ? -29.056 -9.795 24.417 1.00 46.81 78 VAL A CA 1
ATOM 636 C C . VAL A 1 78 ? -27.999 -8.921 25.096 1.00 46.81 78 VAL A C 1
ATOM 638 O O . VAL A 1 78 ? -26.803 -9.130 24.902 1.00 46.81 78 VAL A O 1
ATOM 641 N N . GLU A 1 79 ? -28.440 -7.940 25.881 1.00 51.03 79 GLU A N 1
ATOM 642 C CA . GLU A 1 79 ? -27.596 -7.224 26.839 1.00 51.03 79 GLU A CA 1
ATOM 643 C C . GLU A 1 79 ? -27.266 -8.164 28.008 1.00 51.03 79 GLU A C 1
ATOM 645 O O . GLU A 1 79 ? -28.169 -8.747 28.609 1.00 51.03 79 GLU A O 1
ATOM 650 N N . LEU A 1 80 ? -25.983 -8.315 28.347 1.00 51.09 80 LEU A N 1
ATOM 651 C CA . LEU A 1 80 ? -25.556 -8.930 29.606 1.00 51.09 80 LEU A CA 1
ATOM 652 C C . LEU A 1 80 ? -24.563 -7.992 30.305 1.00 51.09 80 LEU A C 1
ATOM 654 O O . LEU A 1 80 ? -23.529 -7.667 29.715 1.00 51.09 80 LEU A O 1
ATOM 658 N N . PRO A 1 81 ? -24.852 -7.546 31.541 1.00 47.66 81 PRO A N 1
ATOM 659 C CA . PRO A 1 81 ? -23.973 -6.658 32.282 1.00 47.66 81 PRO A CA 1
ATOM 660 C C . PRO A 1 81 ? -22.817 -7.470 32.873 1.00 47.66 81 PRO A C 1
ATOM 662 O O . PRO A 1 81 ? -23.015 -8.325 33.733 1.00 47.66 81 PRO A O 1
ATOM 665 N N . GLY A 1 82 ? -21.602 -7.202 32.401 1.00 41.97 82 GLY A N 1
ATOM 666 C CA . GLY A 1 82 ? -20.359 -7.753 32.940 1.00 41.97 82 GLY A CA 1
ATOM 667 C C . GLY A 1 82 ? -19.564 -6.678 33.667 1.00 41.97 82 GLY A C 1
ATOM 668 O O . GLY A 1 82 ? -18.511 -6.268 33.193 1.00 41.97 82 GLY A O 1
ATOM 669 N N . VAL A 1 83 ? -20.086 -6.188 34.791 1.00 41.47 83 VAL A N 1
ATOM 670 C CA . VAL A 1 83 ? -19.318 -5.384 35.746 1.00 41.47 83 VAL A CA 1
ATOM 671 C C . VAL A 1 83 ? -18.745 -6.349 36.783 1.00 41.47 83 VAL A C 1
ATOM 673 O O . VAL A 1 83 ? -19.493 -6.916 37.574 1.00 41.47 83 VAL A O 1
ATOM 676 N N . ASN A 1 84 ? -17.427 -6.543 36.774 1.00 47.09 84 ASN A N 1
ATOM 677 C CA . ASN A 1 84 ? -16.712 -7.151 37.893 1.00 47.09 84 ASN A CA 1
ATOM 678 C C . ASN A 1 84 ? -16.403 -6.054 38.914 1.00 47.09 84 ASN A C 1
ATOM 680 O O . ASN A 1 84 ? -15.514 -5.247 38.667 1.00 47.09 84 ASN A O 1
ATOM 684 N N . PHE A 1 85 ? -17.081 -6.057 40.062 1.00 41.56 85 PHE A N 1
ATOM 685 C CA . PHE A 1 85 ? -16.533 -5.480 41.289 1.00 41.56 85 PHE A CA 1
ATOM 686 C C . PHE A 1 85 ? -16.871 -6.392 42.471 1.00 41.56 85 PHE A C 1
ATOM 688 O O . PHE A 1 85 ? -18.033 -6.602 42.793 1.00 41.56 85 PHE A O 1
ATOM 695 N N . GLU A 1 86 ? -15.802 -6.973 43.015 1.00 40.31 86 GLU A N 1
ATOM 696 C CA . GLU A 1 86 ? -15.509 -7.240 44.427 1.00 40.31 86 GLU A CA 1
ATOM 697 C C . GLU A 1 86 ? -16.596 -7.832 45.349 1.00 40.31 86 GLU A C 1
ATOM 699 O O . GLU A 1 86 ? -17.720 -7.362 45.499 1.00 40.31 86 GLU A O 1
ATOM 704 N N . ALA A 1 87 ? -16.184 -8.901 46.033 1.00 48.25 87 ALA A N 1
ATOM 705 C CA . ALA A 1 87 ? -16.982 -9.730 46.920 1.00 48.25 87 ALA A CA 1
ATOM 706 C C . ALA A 1 87 ? -17.663 -8.951 48.060 1.00 48.25 87 ALA A C 1
ATOM 708 O O . ALA A 1 87 ? -17.006 -8.364 48.916 1.00 48.25 87 ALA A O 1
ATOM 709 N N . THR A 1 88 ? -18.986 -9.082 48.153 1.00 48.53 88 THR A N 1
ATOM 710 C CA . THR A 1 88 ? -19.750 -8.905 49.398 1.00 48.53 88 THR A CA 1
ATOM 711 C C . THR A 1 88 ? -20.751 -10.061 49.538 1.00 48.53 88 THR A C 1
ATOM 713 O O . THR A 1 88 ? -2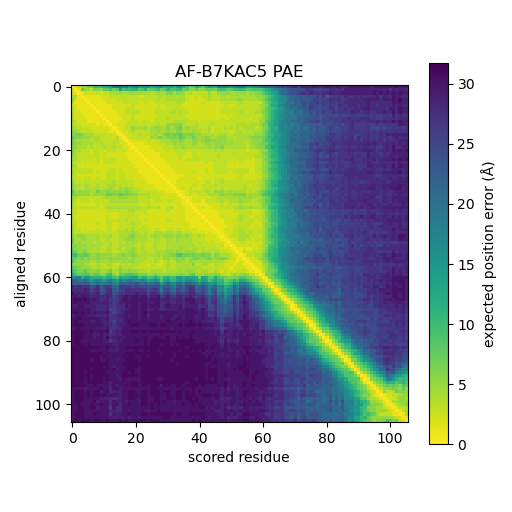1.335 -10.483 48.536 1.00 48.53 88 THR A O 1
ATOM 716 N N . PRO A 1 89 ? -20.945 -10.645 50.739 1.00 42.25 89 PRO A N 1
ATOM 717 C CA . PRO A 1 89 ? -21.851 -11.774 50.915 1.00 42.25 89 PRO A CA 1
ATOM 718 C C . PRO A 1 89 ? -23.294 -11.263 50.912 1.00 42.25 89 PRO A C 1
ATOM 720 O O . PRO A 1 89 ? -23.780 -10.717 51.900 1.00 42.25 89 PRO A O 1
ATOM 72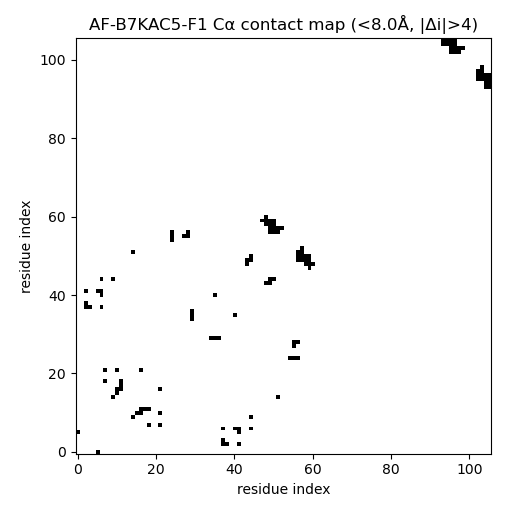3 N N . ILE A 1 90 ? -23.985 -11.415 49.784 1.00 45.44 90 ILE A N 1
ATOM 724 C CA . ILE A 1 90 ? -25.399 -11.059 49.674 1.00 45.44 90 ILE A CA 1
ATOM 725 C C . ILE A 1 90 ? -26.219 -12.240 50.198 1.00 45.44 90 ILE A C 1
ATOM 727 O O . ILE A 1 90 ? -26.282 -13.305 49.583 1.00 45.44 90 ILE A O 1
ATOM 731 N N . THR A 1 91 ? -26.836 -12.037 51.359 1.00 47.88 91 THR A N 1
ATOM 732 C CA . THR A 1 91 ? -27.873 -12.888 51.947 1.00 47.88 91 THR A CA 1
ATOM 733 C C . THR A 1 91 ? -28.906 -13.254 50.878 1.00 47.88 91 THR A C 1
ATOM 735 O O . THR A 1 91 ? -29.557 -12.373 50.317 1.00 47.88 91 THR A O 1
ATOM 738 N N . GLN A 1 92 ? -29.046 -14.547 50.575 1.00 48.94 92 GLN A N 1
ATOM 739 C CA . GLN A 1 92 ? -30.024 -15.047 49.610 1.00 48.94 92 GLN A CA 1
ATOM 740 C C . GLN A 1 92 ? -31.438 -14.763 50.127 1.00 48.94 92 GLN A C 1
ATOM 742 O O . GLN A 1 92 ? -31.946 -15.466 50.998 1.00 48.94 92 GLN A O 1
ATOM 747 N N . THR A 1 93 ? -32.085 -13.722 49.608 1.00 60.03 93 THR A N 1
ATOM 748 C CA . THR A 1 93 ? -33.529 -13.552 49.770 1.00 60.03 93 THR A CA 1
ATOM 749 C C . THR A 1 93 ? -34.239 -14.365 48.681 1.00 60.03 93 THR A C 1
ATOM 751 O O . THR A 1 93 ? -33.806 -14.347 47.523 1.00 60.03 93 THR A O 1
ATOM 754 N N . PRO A 1 94 ? -35.301 -15.123 49.016 1.00 56.91 94 PRO A N 1
ATOM 755 C CA . PRO A 1 94 ? -36.009 -15.940 48.038 1.00 56.91 94 PRO A CA 1
ATOM 756 C C . PRO A 1 94 ? -36.630 -15.042 46.966 1.00 56.91 94 PRO A C 1
ATOM 758 O O . PRO A 1 94 ? -37.287 -14.038 47.265 1.00 56.91 94 PRO A O 1
ATOM 761 N N . LYS A 1 95 ? -36.384 -15.384 45.697 1.00 59.75 95 LYS A N 1
ATOM 762 C CA . LYS A 1 95 ? -36.863 -14.617 44.543 1.00 59.75 95 LYS A CA 1
ATOM 763 C C . LYS A 1 95 ? -38.390 -14.633 44.541 1.00 59.75 95 LYS A C 1
ATOM 765 O O . LYS A 1 95 ? -39.006 -15.689 44.410 1.00 59.75 95 LYS A O 1
ATOM 770 N N . LYS A 1 96 ? -38.998 -13.452 44.660 1.00 59.16 96 LYS A N 1
ATOM 771 C CA . LYS A 1 96 ? -40.445 -13.285 44.529 1.00 59.16 96 LYS A CA 1
ATOM 772 C C . LYS A 1 96 ? -40.829 -13.130 43.062 1.00 59.16 96 LYS A C 1
ATOM 774 O O . LYS A 1 96 ? -40.367 -12.206 42.396 1.00 59.16 96 LYS A O 1
ATOM 779 N N . LEU A 1 97 ? -41.687 -14.013 42.567 1.00 59.72 97 LEU A N 1
ATOM 780 C CA . LEU A 1 97 ? -42.275 -13.934 41.236 1.00 59.72 97 LEU A CA 1
ATOM 781 C C . LEU A 1 97 ? -43.637 -13.239 41.335 1.00 59.72 97 LEU A C 1
ATOM 783 O O . LEU A 1 97 ? -44.459 -13.604 42.172 1.00 59.72 97 LEU A O 1
ATOM 787 N N . ARG A 1 98 ? -43.897 -12.235 40.492 1.00 63.59 98 ARG A N 1
ATOM 788 C CA . ARG A 1 98 ? -45.214 -11.585 40.408 1.00 63.59 98 ARG A CA 1
ATOM 789 C C . ARG A 1 98 ? -45.932 -12.010 39.131 1.00 63.59 98 ARG A C 1
ATOM 791 O O . ARG A 1 98 ? -45.410 -11.799 38.040 1.00 63.59 98 ARG A O 1
ATOM 798 N N . TYR A 1 99 ? -47.147 -12.543 39.261 1.00 62.91 99 TYR A N 1
ATOM 799 C CA . TYR A 1 99 ? -48.046 -12.815 38.134 1.00 62.91 99 TYR A CA 1
ATOM 800 C C . TYR A 1 99 ? -49.448 -12.281 38.444 1.00 62.91 99 TYR A C 1
ATOM 802 O O . TYR A 1 99 ? -49.981 -12.519 39.523 1.00 62.91 99 TYR A O 1
ATOM 810 N N . ARG A 1 100 ? -50.032 -11.514 37.511 1.00 61.56 100 ARG A N 1
ATOM 811 C CA . ARG A 1 100 ? -51.366 -10.885 37.649 1.00 61.56 100 ARG A CA 1
ATOM 812 C C . ARG A 1 100 ? -51.592 -10.140 38.980 1.00 61.56 100 ARG A C 1
ATOM 814 O O . ARG A 1 100 ? -52.668 -10.200 39.561 1.00 61.56 100 ARG A O 1
ATOM 821 N N . GLY A 1 101 ? -50.577 -9.421 39.459 1.00 67.69 101 GLY A N 1
ATOM 822 C CA . GLY A 1 101 ? -50.682 -8.602 40.672 1.00 67.69 101 GLY A CA 1
ATOM 823 C C . GLY A 1 101 ? -50.581 -9.371 41.994 1.00 67.69 101 GLY A C 1
ATOM 824 O O . GLY A 1 101 ? -50.682 -8.745 43.043 1.00 67.69 101 GLY A O 1
ATOM 825 N N . GLN A 1 102 ? -50.336 -10.685 41.969 1.00 52.91 102 GLN A N 1
ATOM 826 C CA . GLN A 1 102 ? -50.055 -11.483 43.166 1.00 52.91 102 GLN A CA 1
ATOM 827 C C . GLN A 1 102 ? -48.573 -11.867 43.234 1.00 52.91 102 GLN A C 1
ATOM 829 O O . GLN A 1 102 ? -47.956 -12.160 42.207 1.00 52.91 102 GLN A O 1
ATOM 834 N N . GLU A 1 103 ? -47.999 -11.820 44.442 1.00 66.69 103 GLU A N 1
ATOM 835 C CA . GLU A 1 103 ? -46.617 -12.237 44.708 1.00 66.69 103 GLU A CA 1
ATOM 836 C C . GLU A 1 103 ? -46.556 -13.701 45.146 1.00 66.69 103 GLU A C 1
ATOM 838 O O . GLU A 1 103 ? -47.306 -14.116 46.027 1.00 66.69 103 GLU A O 1
ATOM 843 N N . TYR A 1 104 ? -45.597 -14.443 44.599 1.00 58.22 104 TYR A N 1
ATOM 844 C CA . TYR A 1 104 ? -45.260 -15.806 44.994 1.00 58.22 104 TYR A CA 1
ATOM 845 C C . TYR A 1 104 ? -43.785 -15.871 45.381 1.00 58.22 104 TYR A C 1
ATOM 847 O O . TYR A 1 104 ? -42.940 -15.313 44.686 1.00 58.22 104 TYR A O 1
ATOM 855 N N . THR A 1 105 ? -43.460 -16.551 46.475 1.00 66.62 105 THR A N 1
ATOM 856 C CA . THR A 1 105 ? -42.077 -16.874 46.862 1.00 66.62 105 THR A CA 1
ATOM 857 C C . THR A 1 105 ? -41.713 -18.263 46.347 1.00 66.62 105 THR A C 1
ATOM 859 O O . THR A 1 105 ? -42.473 -19.200 46.589 1.00 66.62 105 THR A O 1
ATOM 862 N N . LEU A 1 106 ? -40.581 -18.372 45.645 1.00 55.88 106 LEU A N 1
ATOM 863 C CA . LEU A 1 106 ? -39.956 -19.646 45.264 1.00 55.88 106 LEU A CA 1
ATOM 864 C C . LEU A 1 106 ? -39.058 -20.179 46.382 1.00 55.88 106 LEU A C 1
ATOM 866 O O . LEU A 1 106 ? -38.348 -19.345 46.993 1.00 55.88 106 LEU A O 1
#

Secondary structure (DSSP, 8-state):
--HHHHHHHHHHHHH---HHHHHHHHHHHHHH-TT--HHHHHHHHHTT-EEEETTEEEE-----------------S---------------PPPEEEETTEEEE-

Solvent-accessible surface area (backbone atoms only — not comparable to full-atom values): 7006 Å² total; per-residue (Å²): 133,56,51,63,58,53,42,52,50,46,36,39,75,75,66,68,44,54,71,74,55,49,50,54,35,52,54,51,49,39,70,79,36,72,88,59,46,55,63,53,54,37,46,34,59,70,69,62,39,40,43,80,56,97,82,33,78,40,72,55,75,80,68,83,68,91,64,81,85,70,78,83,74,80,79,82,86,73,93,76,92,82,79,89,76,81,94,72,93,74,79,86,70,66,62,67,48,75,59,96,92,43,81,42,78,101

Foldseek 3Di:
DDLVVLQVVLCCPPVVDDPVLSVVQVVVVCVVPVVDDSVNSSVCSVVVQWDQDPSHIDGPPPPPPPDDPPPPPPDDDDDDDDDDDDDDDDDDDFDWDDDPRDTDGD

Organism: Gloeothece citriformis (strain PCC 7424) (NCBI:txid65393)

Radius of gyration: 27.37 Å; Cα contacts (8 Å, |Δi|>4): 66; chains: 1; bounding box: 67×32×67 Å